Protein AF-A0A259DB70-F1 (afdb_monomer_lite)

Sequence (81 aa):
MNLNPRSLAIILHDILVAALAWLGAYWLRFNLAVPPEYQADALSTLVWVVPLQAVVFWRFGLYRGIWRFASLPDLKRIVLA

pLDDT: mean 84.62, std 13.21, range [55.41, 97.06]

Structure (mmCIF, N/CA/C/O backbone):
data_AF-A0A259DB70-F1
#
_entry.id   AF-A0A259DB70-F1
#
loop_
_atom_site.group_PDB
_atom_site.id
_atom_site.type_symbol
_atom_site.label_atom_id
_atom_site.label_alt_id
_atom_site.label_comp_id
_atom_site.label_asym_id
_atom_site.label_entity_id
_atom_site.label_seq_id
_atom_site.pdbx_PDB_ins_code
_atom_site.Cartn_x
_atom_site.Cartn_y
_atom_site.Cartn_z
_atom_site.occupancy
_atom_site.B_iso_or_equiv
_atom_site.auth_seq_id
_atom_site.auth_comp_id
_atom_site.auth_asym_id
_atom_site.auth_atom_id
_atom_site.pdbx_PDB_model_num
ATOM 1 N N . MET A 1 1 ? -16.354 10.618 9.458 1.00 57.22 1 MET A N 1
ATOM 2 C CA . MET A 1 1 ? -15.130 10.354 10.250 1.00 57.22 1 MET A CA 1
ATOM 3 C C . MET A 1 1 ? -14.731 11.681 10.866 1.00 57.22 1 MET A C 1
ATOM 5 O O . MET A 1 1 ? -14.554 12.615 10.099 1.00 57.22 1 MET A O 1
ATOM 9 N N . ASN A 1 2 ? -14.642 11.810 12.194 1.00 55.41 2 ASN A N 1
ATOM 10 C CA . ASN A 1 2 ? -14.021 13.010 12.763 1.00 55.41 2 ASN A CA 1
ATOM 11 C C . ASN A 1 2 ? -12.538 12.974 12.382 1.00 55.41 2 ASN A C 1
ATOM 13 O O . ASN A 1 2 ? -11.823 12.045 12.767 1.00 55.41 2 ASN A O 1
ATOM 17 N N . LEU A 1 3 ? -12.104 13.932 11.563 1.00 64.38 3 LEU A N 1
ATOM 18 C CA . LEU A 1 3 ? -10.728 14.048 11.084 1.00 64.38 3 LEU A CA 1
ATOM 19 C C . LEU A 1 3 ? -9.851 14.593 12.217 1.00 64.38 3 LEU A C 1
ATOM 21 O O . LEU A 1 3 ? -9.549 15.776 12.285 1.00 64.38 3 LEU A O 1
ATOM 25 N N . ASN A 1 4 ? -9.496 13.715 13.151 1.00 79.19 4 ASN A N 1
ATOM 26 C CA . ASN A 1 4 ? -8.530 14.013 14.203 1.00 79.19 4 ASN A CA 1
ATOM 27 C C . ASN A 1 4 ? -7.107 13.867 13.620 1.00 79.19 4 ASN A C 1
ATOM 29 O O . ASN A 1 4 ? -6.897 12.964 12.801 1.00 79.19 4 ASN A O 1
ATOM 33 N N . PRO A 1 5 ? -6.103 14.652 14.056 1.00 82.62 5 PRO A N 1
ATOM 34 C CA . PRO A 1 5 ? -4.741 14.566 13.520 1.00 82.62 5 PRO A CA 1
ATOM 35 C C . PRO A 1 5 ? -4.136 13.163 13.675 1.00 82.62 5 PRO A C 1
ATOM 37 O O . PRO A 1 5 ? -3.400 12.702 12.808 1.00 82.62 5 PRO A O 1
ATOM 40 N N . ARG A 1 6 ? -4.525 12.422 14.722 1.00 80.44 6 ARG A N 1
ATOM 41 C CA . ARG A 1 6 ? -4.140 11.014 14.905 1.00 80.44 6 ARG A CA 1
ATOM 42 C C . ARG A 1 6 ? -4.671 10.103 13.796 1.00 80.44 6 ARG A C 1
ATOM 44 O O . ARG A 1 6 ? -3.940 9.248 13.312 1.00 80.44 6 ARG A O 1
ATOM 51 N N . SER A 1 7 ? -5.929 10.275 13.395 1.00 80.81 7 SER A N 1
ATOM 52 C CA . SER A 1 7 ? -6.530 9.477 12.322 1.00 80.81 7 SER A CA 1
ATOM 53 C C . SER A 1 7 ? -5.881 9.792 10.976 1.00 80.81 7 SER A C 1
ATOM 55 O O . SER A 1 7 ? -5.652 8.881 10.189 1.00 80.81 7 SER A O 1
ATOM 57 N N . LEU A 1 8 ? -5.530 11.061 10.741 1.00 85.50 8 LEU A N 1
ATOM 58 C CA . LEU A 1 8 ? -4.800 11.474 9.544 1.00 85.50 8 LEU A CA 1
ATOM 59 C C . LEU A 1 8 ? -3.405 10.836 9.483 1.00 85.50 8 LEU A C 1
ATOM 61 O O . LEU A 1 8 ? -3.019 10.334 8.433 1.00 85.50 8 LEU A O 1
ATOM 65 N N . ALA A 1 9 ? -2.682 10.794 10.607 1.00 88.50 9 ALA A N 1
ATOM 66 C CA . ALA A 1 9 ? -1.371 10.152 10.684 1.00 88.50 9 ALA A CA 1
ATOM 67 C C . ALA A 1 9 ? -1.433 8.647 10.370 1.00 88.50 9 ALA A C 1
ATOM 69 O O . ALA A 1 9 ? -0.573 8.144 9.655 1.00 88.50 9 ALA A O 1
ATOM 70 N N . ILE A 1 10 ? -2.464 7.940 10.852 1.00 87.88 10 ILE A N 1
ATOM 71 C CA . ILE A 1 10 ? -2.670 6.512 10.549 1.00 87.88 10 ILE A CA 1
ATOM 72 C C . ILE A 1 10 ? -2.952 6.317 9.056 1.00 87.88 10 ILE A C 1
ATOM 74 O O . ILE A 1 10 ? -2.332 5.473 8.424 1.00 87.88 10 ILE A O 1
ATOM 78 N N . ILE A 1 11 ? -3.843 7.126 8.477 1.00 87.69 11 ILE A N 1
ATOM 79 C CA . ILE A 1 11 ? -4.162 7.045 7.044 1.00 87.69 11 ILE A CA 1
ATOM 80 C C . ILE A 1 11 ? -2.912 7.314 6.197 1.00 87.69 11 ILE A C 1
ATOM 82 O O . ILE A 1 11 ? -2.635 6.571 5.260 1.00 87.69 11 ILE A O 1
ATOM 86 N N . LEU A 1 12 ? -2.135 8.346 6.538 1.00 91.50 12 LEU A N 1
ATOM 87 C CA . LEU A 1 12 ? -0.893 8.663 5.837 1.00 91.50 12 LEU A CA 1
ATOM 88 C C . LEU A 1 12 ? 0.128 7.526 5.962 1.00 91.50 12 LEU A C 1
ATOM 90 O O . LEU A 1 12 ? 0.747 7.156 4.970 1.00 91.50 12 LEU A O 1
ATOM 94 N N . HIS A 1 13 ? 0.278 6.952 7.158 1.00 91.69 13 HIS A N 1
ATOM 95 C CA . HIS A 1 13 ? 1.142 5.798 7.381 1.00 91.69 13 HIS A CA 1
ATOM 96 C C . HIS A 1 13 ? 0.727 4.605 6.514 1.00 91.6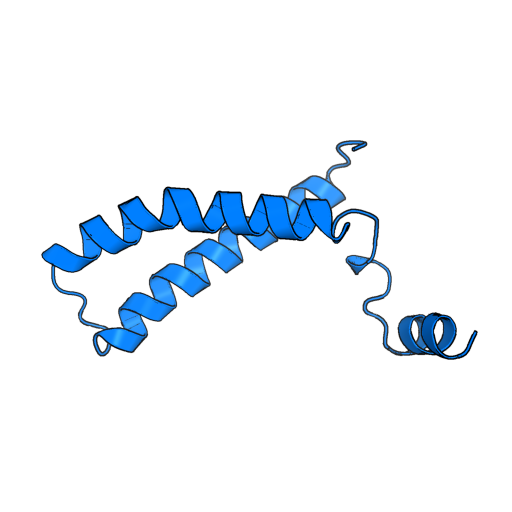9 13 HIS A C 1
ATOM 98 O O . HIS A 1 13 ? 1.570 4.061 5.807 1.00 91.69 13 HIS A O 1
ATOM 104 N N . ASP A 1 14 ? -0.559 4.245 6.500 1.00 92.12 14 ASP A N 1
ATOM 105 C CA . ASP A 1 14 ? -1.068 3.125 5.702 1.00 92.12 14 ASP A CA 1
ATOM 106 C C . ASP A 1 14 ? -0.826 3.334 4.201 1.00 92.12 14 ASP A C 1
ATOM 108 O O . ASP A 1 14 ? -0.461 2.389 3.504 1.00 92.12 14 ASP A O 1
ATOM 112 N N . ILE A 1 15 ? -0.993 4.566 3.703 1.00 93.50 15 ILE A N 1
ATOM 113 C CA . ILE A 1 15 ? -0.708 4.928 2.307 1.00 93.50 15 ILE A CA 1
ATOM 114 C C . ILE A 1 15 ? 0.785 4.768 1.998 1.00 93.50 15 ILE A C 1
ATOM 116 O O . ILE A 1 15 ? 1.143 4.167 0.984 1.00 93.50 15 ILE A O 1
ATOM 120 N N . LEU A 1 16 ? 1.660 5.285 2.866 1.00 95.81 16 LEU A N 1
ATOM 121 C CA . LEU A 1 16 ? 3.108 5.196 2.676 1.00 95.81 16 LEU A CA 1
ATOM 122 C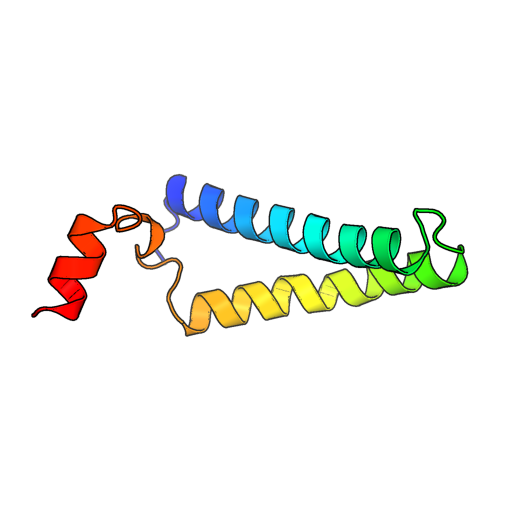 C . LEU A 1 16 ? 3.586 3.744 2.719 1.00 95.81 16 LEU A C 1
ATOM 124 O O . LEU A 1 16 ? 4.345 3.327 1.849 1.00 95.81 16 LEU A O 1
ATOM 128 N N . VAL A 1 17 ? 3.116 2.958 3.689 1.00 95.44 17 VAL A N 1
ATOM 129 C CA . VAL A 1 17 ? 3.478 1.542 3.817 1.00 95.44 17 VAL A CA 1
ATOM 130 C C . VAL A 1 17 ? 2.954 0.733 2.634 1.00 95.44 17 VAL A C 1
ATOM 132 O O . VAL A 1 17 ? 3.696 -0.092 2.111 1.00 95.44 17 VAL A O 1
ATOM 135 N N . ALA A 1 18 ? 1.735 0.999 2.152 1.00 95.75 18 ALA A N 1
ATOM 136 C CA . ALA A 1 18 ? 1.202 0.357 0.949 1.00 95.75 18 ALA A CA 1
ATOM 137 C C . ALA A 1 18 ? 2.069 0.628 -0.280 1.00 95.75 18 ALA A C 1
ATOM 139 O O . ALA A 1 18 ? 2.424 -0.295 -1.012 1.00 95.75 18 ALA A O 1
ATOM 140 N N . ALA A 1 19 ? 2.437 1.895 -0.491 1.00 95.81 19 ALA A N 1
ATOM 141 C CA . ALA A 1 19 ? 3.265 2.287 -1.620 1.00 95.81 19 ALA A CA 1
ATOM 142 C C . ALA A 1 19 ? 4.665 1.676 -1.540 1.00 95.81 19 ALA A C 1
ATOM 144 O O . ALA A 1 19 ? 5.158 1.134 -2.528 1.00 95.81 19 ALA A O 1
ATOM 145 N N . LEU A 1 20 ? 5.277 1.694 -0.355 1.00 97.00 20 LEU A N 1
ATOM 146 C CA . LEU A 1 20 ? 6.571 1.059 -0.120 1.00 97.00 20 LEU A CA 1
ATOM 147 C C . LEU A 1 20 ? 6.510 -0.456 -0.326 1.00 97.00 20 LEU A C 1
ATOM 149 O O . LEU A 1 20 ? 7.399 -1.010 -0.965 1.00 97.00 20 LEU A O 1
ATOM 153 N N . ALA A 1 21 ? 5.466 -1.128 0.162 1.00 97.00 21 ALA A N 1
ATOM 154 C CA . ALA A 1 21 ? 5.285 -2.563 -0.030 1.00 97.00 21 ALA A CA 1
ATOM 155 C C . ALA A 1 21 ? 5.091 -2.915 -1.512 1.00 97.00 21 ALA A C 1
ATOM 157 O O . ALA A 1 21 ? 5.692 -3.871 -1.997 1.00 97.00 21 ALA A O 1
ATOM 158 N N . TRP A 1 22 ? 4.304 -2.123 -2.247 1.00 97.00 22 TRP A N 1
ATOM 159 C CA . TRP A 1 22 ? 4.060 -2.328 -3.675 1.00 97.00 22 TRP A CA 1
ATOM 160 C C . TRP A 1 22 ? 5.333 -2.154 -4.510 1.00 97.00 22 TRP A C 1
ATOM 162 O O . TRP A 1 22 ? 5.711 -3.046 -5.268 1.00 97.00 22 TRP A O 1
ATOM 172 N N . L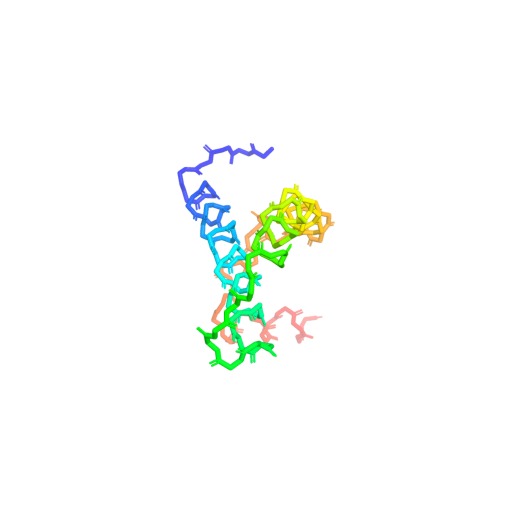EU A 1 23 ? 6.042 -1.036 -4.332 1.00 95.88 23 LEU A N 1
ATOM 173 C CA . LEU A 1 23 ? 7.302 -0.781 -5.038 1.00 95.88 23 LEU A CA 1
ATOM 174 C C . LEU A 1 23 ? 8.394 -1.772 -4.611 1.00 95.88 23 LEU A C 1
ATOM 176 O O . LEU A 1 23 ? 9.137 -2.282 -5.450 1.00 95.88 23 LEU A O 1
ATOM 180 N N . GLY A 1 24 ? 8.441 -2.113 -3.322 1.00 96.62 24 GLY A N 1
ATOM 181 C CA . GLY A 1 24 ? 9.318 -3.146 -2.782 1.00 96.62 24 GLY A CA 1
ATOM 182 C C . GLY A 1 24 ? 9.061 -4.518 -3.406 1.00 96.62 24 GLY A C 1
ATOM 183 O O . GLY A 1 24 ? 10.014 -5.224 -3.721 1.00 96.62 24 GLY A O 1
ATOM 184 N N . ALA A 1 25 ? 7.803 -4.881 -3.672 1.00 96.56 25 ALA A N 1
ATOM 185 C CA . ALA A 1 25 ? 7.467 -6.122 -4.364 1.00 96.56 25 ALA A CA 1
ATOM 186 C C . ALA A 1 25 ? 8.018 -6.152 -5.799 1.00 96.56 25 ALA A C 1
ATOM 188 O O . ALA A 1 25 ? 8.543 -7.182 -6.219 1.00 96.56 25 ALA A O 1
ATOM 189 N N . TYR A 1 26 ? 7.971 -5.032 -6.531 1.00 95.94 26 TYR A N 1
ATOM 190 C CA . TYR A 1 26 ? 8.615 -4.921 -7.846 1.00 95.94 26 TYR A CA 1
ATOM 191 C C . TYR A 1 26 ? 10.135 -5.060 -7.744 1.00 95.94 26 TYR A C 1
ATOM 193 O O . TYR A 1 26 ? 10.726 -5.838 -8.491 1.00 95.94 26 TYR A O 1
ATOM 201 N N . TRP A 1 27 ? 10.777 -4.373 -6.796 1.00 95.94 27 TRP A N 1
ATOM 202 C CA . TRP A 1 27 ? 12.214 -4.536 -6.570 1.00 95.94 27 TRP A CA 1
ATOM 203 C C . TRP A 1 27 ? 12.585 -5.988 -6.269 1.00 95.94 27 TRP A C 1
ATOM 205 O O . TRP A 1 27 ? 13.477 -6.525 -6.920 1.00 95.94 27 TRP A O 1
ATOM 215 N N . LEU A 1 28 ? 11.883 -6.653 -5.352 1.00 97.06 28 LEU A N 1
ATOM 216 C CA . LEU A 1 28 ? 12.152 -8.052 -5.013 1.00 97.06 28 LEU A CA 1
ATOM 217 C C . LEU A 1 28 ? 11.891 -8.994 -6.195 1.00 97.06 28 LEU A C 1
ATOM 219 O O . LEU A 1 28 ? 12.689 -9.894 -6.443 1.00 97.06 28 LEU A O 1
ATOM 223 N N . ARG A 1 29 ? 10.827 -8.755 -6.970 1.00 95.44 29 ARG A N 1
ATOM 224 C CA . ARG A 1 29 ? 10.493 -9.529 -8.176 1.00 95.44 29 ARG A CA 1
ATOM 225 C C . ARG A 1 29 ? 11.601 -9.488 -9.229 1.00 95.44 29 ARG A C 1
ATOM 227 O O . ARG A 1 29 ? 11.798 -10.477 -9.929 1.00 95.44 29 ARG A O 1
ATOM 234 N N . PHE A 1 30 ? 12.304 -8.362 -9.347 1.00 95.00 30 PHE A N 1
ATOM 235 C CA . PHE A 1 30 ? 13.335 -8.137 -10.363 1.00 95.00 30 PHE A CA 1
ATOM 236 C C . PHE A 1 30 ? 14.762 -8.116 -9.793 1.00 95.00 30 PHE A C 1
ATOM 238 O O . PHE A 1 30 ? 15.652 -7.522 -10.394 1.00 95.00 30 PHE A O 1
ATOM 245 N N . ASN A 1 31 ? 15.010 -8.754 -8.641 1.00 95.31 31 ASN A N 1
ATOM 246 C CA . ASN A 1 31 ? 16.338 -8.810 -8.008 1.00 95.31 31 ASN A CA 1
ATOM 247 C C . ASN A 1 31 ? 16.993 -7.421 -7.835 1.00 95.31 31 ASN A C 1
ATOM 249 O O . ASN A 1 31 ? 18.182 -7.243 -8.081 1.00 95.31 31 ASN A O 1
ATOM 253 N N . LEU A 1 32 ? 16.197 -6.429 -7.428 1.00 93.06 32 LEU A N 1
ATOM 254 C CA . LEU A 1 32 ? 16.563 -5.017 -7.248 1.00 93.06 32 LEU A CA 1
ATOM 255 C C . LEU A 1 32 ? 16.908 -4.255 -8.544 1.00 93.06 32 LEU A C 1
ATOM 257 O O . LEU A 1 32 ? 17.266 -3.081 -8.480 1.00 93.06 32 LEU A O 1
ATOM 261 N N . ALA A 1 33 ? 16.736 -4.872 -9.716 1.00 93.81 33 ALA A N 1
ATOM 262 C CA . ALA A 1 33 ? 16.998 -4.277 -11.024 1.00 93.81 33 ALA A CA 1
ATOM 263 C C . ALA A 1 33 ? 15.724 -4.268 -11.888 1.00 93.81 33 ALA A C 1
ATOM 265 O O . ALA A 1 33 ? 15.529 -5.121 -12.749 1.00 93.81 33 ALA A O 1
ATOM 266 N N . VAL A 1 34 ? 14.833 -3.300 -11.649 1.00 92.62 34 VAL A N 1
ATOM 267 C CA . VAL A 1 34 ? 13.533 -3.209 -12.343 1.00 92.62 34 VAL A CA 1
ATOM 268 C C . VAL A 1 34 ? 13.716 -2.632 -13.755 1.00 92.62 34 VAL A C 1
ATOM 270 O O . VAL A 1 34 ? 14.131 -1.472 -13.873 1.00 92.62 34 VAL A O 1
ATOM 273 N N . PRO A 1 35 ? 13.369 -3.380 -14.822 1.00 92.31 35 PRO A N 1
ATOM 274 C CA . PRO A 1 35 ? 13.462 -2.874 -16.188 1.00 92.31 35 PRO A CA 1
ATOM 275 C C . PRO A 1 35 ? 12.523 -1.673 -16.417 1.00 92.31 35 PRO A C 1
ATOM 277 O O . PRO A 1 35 ? 11.449 -1.630 -15.809 1.00 92.31 35 PRO A O 1
ATOM 280 N N . PRO A 1 36 ? 12.874 -0.709 -17.292 1.00 90.19 36 PRO A N 1
ATOM 281 C CA . PRO A 1 36 ? 12.096 0.520 -17.496 1.00 90.19 36 PRO A CA 1
ATOM 282 C C . PRO A 1 36 ? 10.627 0.289 -17.871 1.00 90.19 36 PRO A C 1
ATOM 284 O O . PRO A 1 36 ? 9.756 1.021 -17.406 1.00 90.19 36 PRO A O 1
ATOM 287 N N . GLU A 1 37 ? 10.343 -0.758 -18.650 1.00 90.81 37 GLU A N 1
ATOM 288 C CA . GLU A 1 37 ? 8.981 -1.162 -19.027 1.00 90.81 37 GLU A CA 1
ATOM 289 C C . GLU A 1 37 ? 8.087 -1.449 -17.808 1.00 90.81 37 GLU A C 1
ATOM 291 O O . GLU A 1 37 ? 6.931 -1.039 -17.776 1.00 90.81 37 GLU A O 1
ATOM 296 N N . TYR A 1 38 ? 8.643 -2.035 -16.744 1.00 93.38 38 TYR A N 1
ATOM 297 C CA . TYR A 1 38 ? 7.897 -2.354 -15.526 1.00 93.38 38 TYR A CA 1
ATOM 298 C C . TYR A 1 38 ? 7.827 -1.194 -14.529 1.00 93.38 38 TYR A C 1
ATOM 300 O O . TYR A 1 38 ? 7.016 -1.243 -13.605 1.00 93.38 38 TYR A O 1
ATOM 308 N N . GLN A 1 39 ? 8.650 -0.150 -14.679 1.00 92.75 39 GLN A N 1
ATOM 309 C CA . GLN A 1 39 ? 8.605 1.019 -13.790 1.00 92.75 39 GLN A CA 1
ATOM 310 C C . GLN A 1 39 ? 7.328 1.834 -14.020 1.00 92.75 39 GLN A C 1
ATOM 312 O O . GLN A 1 39 ? 6.662 2.230 -13.061 1.00 92.75 39 GLN A O 1
ATOM 317 N N . ALA A 1 40 ? 6.953 2.038 -15.287 1.00 92.94 40 ALA A N 1
ATOM 318 C CA . ALA A 1 40 ? 5.703 2.702 -15.650 1.00 92.94 40 ALA A CA 1
ATOM 319 C C . ALA A 1 40 ? 4.480 1.894 -15.181 1.00 92.94 40 ALA A C 1
ATOM 321 O O . ALA A 1 40 ? 3.530 2.457 -14.627 1.00 92.94 40 ALA A O 1
ATOM 322 N N . ASP A 1 41 ? 4.534 0.569 -15.316 1.00 93.81 41 ASP A N 1
ATOM 323 C CA . ASP A 1 41 ? 3.492 -0.334 -14.823 1.00 93.81 41 ASP A CA 1
ATOM 324 C C . ASP A 1 41 ? 3.370 -0.292 -13.294 1.00 93.81 41 ASP A C 1
ATOM 326 O O . ASP A 1 41 ? 2.264 -0.202 -12.761 1.00 93.81 41 ASP A O 1
ATOM 330 N N . ALA A 1 42 ? 4.490 -0.295 -12.565 1.00 94.25 42 ALA A N 1
ATOM 331 C CA . ALA A 1 42 ? 4.492 -0.211 -11.105 1.00 94.25 42 ALA A CA 1
ATOM 332 C C . ALA A 1 42 ? 3.804 1.067 -10.604 1.00 94.25 42 ALA A C 1
ATOM 334 O O . ALA A 1 42 ? 2.985 1.010 -9.686 1.00 94.25 42 ALA A O 1
ATOM 335 N N . LEU A 1 43 ? 4.102 2.213 -11.225 1.00 93.75 43 LEU A N 1
ATOM 336 C CA . LEU A 1 43 ? 3.518 3.506 -10.857 1.00 93.75 43 LEU A CA 1
ATOM 337 C C . LEU A 1 43 ? 2.051 3.638 -11.280 1.00 93.75 43 LEU A C 1
ATOM 339 O O . LEU A 1 43 ? 1.237 4.146 -10.509 1.00 93.75 43 LEU A O 1
ATOM 343 N N . SER A 1 44 ? 1.689 3.174 -12.477 1.00 94.94 44 SER A N 1
ATOM 344 C CA . SER A 1 44 ? 0.303 3.255 -12.960 1.00 94.94 44 SER A CA 1
ATOM 345 C C . SER A 1 44 ? -0.637 2.357 -12.153 1.00 94.94 44 SER A C 1
ATOM 347 O O . SER A 1 44 ? -1.752 2.758 -11.821 1.00 94.94 44 SER A O 1
ATOM 349 N N . THR A 1 45 ? -0.176 1.168 -11.760 1.00 95.19 45 THR A N 1
ATOM 350 C CA . THR A 1 45 ? -0.939 0.251 -10.901 1.00 95.19 45 THR A CA 1
ATOM 351 C C . THR A 1 45 ? -1.009 0.717 -9.449 1.00 95.19 45 THR A C 1
ATOM 353 O O . THR A 1 45 ? -2.027 0.495 -8.792 1.00 95.19 45 THR A O 1
ATOM 356 N N . LEU A 1 46 ? 0.008 1.431 -8.951 1.00 94.56 46 LEU A N 1
ATOM 357 C CA . LEU A 1 46 ? 0.015 1.995 -7.598 1.00 94.56 46 LEU A CA 1
ATOM 358 C C . LEU A 1 46 ? -1.190 2.918 -7.346 1.00 94.56 46 LEU A C 1
ATOM 360 O O . LEU A 1 46 ? -1.783 2.879 -6.265 1.00 94.56 46 LEU A O 1
ATOM 364 N N . VAL A 1 47 ? -1.591 3.691 -8.363 1.00 93.88 47 VAL A N 1
ATOM 365 C CA . VAL A 1 47 ? -2.773 4.574 -8.327 1.00 93.88 47 VAL A CA 1
ATOM 366 C C . VAL A 1 47 ? -4.067 3.796 -8.077 1.00 93.88 47 VAL A C 1
ATOM 368 O O . VAL A 1 47 ? -5.012 4.365 -7.546 1.00 93.88 47 VAL A O 1
ATOM 371 N N . TRP A 1 48 ? -4.115 2.502 -8.393 1.00 95.75 48 TRP A N 1
ATOM 372 C CA . TRP A 1 48 ? -5.264 1.637 -8.113 1.00 95.75 48 TRP A CA 1
ATOM 373 C C . TRP A 1 48 ? -5.130 0.888 -6.789 1.00 95.75 48 TRP A C 1
ATOM 375 O O . TRP A 1 48 ? -6.099 0.778 -6.036 1.00 95.75 48 TRP A O 1
ATOM 385 N N . VAL A 1 49 ? -3.927 0.404 -6.480 1.00 95.06 49 VAL A N 1
ATOM 386 C CA . VAL A 1 49 ? -3.655 -0.390 -5.274 1.00 95.06 49 VAL A CA 1
ATOM 387 C C . VAL A 1 49 ? -3.887 0.424 -4.003 1.00 95.06 49 VAL A C 1
ATOM 389 O O . VAL A 1 49 ? -4.550 -0.056 -3.083 1.00 95.06 49 VAL A O 1
ATOM 392 N N . VAL A 1 50 ? -3.401 1.669 -3.957 1.00 94.75 50 VAL A N 1
ATOM 393 C CA . VAL A 1 50 ? -3.513 2.513 -2.757 1.00 94.75 50 VAL A CA 1
ATOM 394 C C . VAL A 1 50 ? -4.978 2.851 -2.430 1.00 94.75 50 VAL A C 1
ATOM 396 O O . VAL A 1 50 ? -5.392 2.610 -1.291 1.00 94.75 50 VAL A O 1
ATOM 399 N N . PRO A 1 51 ? -5.814 3.334 -3.374 1.00 94.25 51 PRO A N 1
ATOM 400 C CA . PRO A 1 51 ? -7.232 3.556 -3.102 1.00 94.25 51 PRO A CA 1
ATOM 401 C C . PRO A 1 51 ? -7.985 2.276 -2.762 1.00 94.25 51 PRO A C 1
ATOM 403 O O . PRO A 1 51 ? -8.820 2.297 -1.861 1.00 94.25 51 PRO A O 1
ATOM 406 N N . LEU A 1 52 ? -7.686 1.158 -3.433 1.00 95.38 52 LEU A N 1
ATOM 407 C CA . LEU A 1 52 ? -8.333 -0.116 -3.131 1.00 95.38 52 LEU A CA 1
ATOM 408 C C . LEU A 1 52 ? -8.060 -0.536 -1.683 1.00 95.38 52 LEU A C 1
ATOM 410 O O . LEU A 1 52 ? -8.998 -0.864 -0.957 1.00 95.38 52 LEU A O 1
ATOM 414 N N . GLN A 1 53 ? -6.807 -0.450 -1.227 1.00 93.12 53 GLN A N 1
ATOM 415 C CA . GLN A 1 53 ? -6.462 -0.718 0.169 1.00 93.12 53 GLN A CA 1
ATOM 416 C C . GLN A 1 53 ? -7.203 0.227 1.123 1.00 93.12 53 GLN A C 1
ATOM 418 O O . GLN A 1 53 ? -7.778 -0.228 2.112 1.00 93.12 53 GLN A O 1
ATOM 423 N N . ALA A 1 54 ? -7.234 1.528 0.823 1.00 90.75 54 ALA A N 1
ATOM 424 C CA . ALA A 1 54 ? -7.929 2.510 1.653 1.00 90.75 54 ALA A CA 1
ATOM 425 C C . ALA A 1 54 ? -9.433 2.199 1.773 1.00 90.75 54 ALA A C 1
ATOM 427 O O . ALA A 1 54 ? -9.994 2.252 2.871 1.00 90.75 54 ALA A O 1
ATOM 428 N N . VAL A 1 55 ? -10.083 1.811 0.669 1.00 91.88 55 VAL A N 1
ATOM 429 C CA . VAL A 1 55 ? -11.494 1.390 0.646 1.00 91.88 55 VAL A CA 1
ATOM 430 C C . VAL A 1 55 ? -11.705 0.135 1.488 1.00 91.88 55 VAL A C 1
ATOM 432 O O . VAL A 1 55 ? -12.644 0.089 2.284 1.00 91.88 55 VAL A O 1
ATOM 435 N N . VAL A 1 56 ? -10.826 -0.862 1.362 1.00 92.25 56 VAL A N 1
ATOM 436 C CA . VAL A 1 56 ? -10.867 -2.092 2.167 1.00 92.25 56 VAL A CA 1
ATOM 437 C C . VAL A 1 56 ? -10.754 -1.747 3.655 1.00 92.25 56 VAL A C 1
ATOM 439 O O . VAL A 1 56 ? -11.631 -2.103 4.443 1.00 92.25 56 VAL A O 1
ATOM 442 N N . PHE A 1 57 ? -9.743 -0.975 4.054 1.00 89.69 57 PHE A N 1
ATOM 443 C CA . PHE A 1 57 ? -9.524 -0.599 5.455 1.00 89.69 57 PHE A CA 1
ATOM 444 C C . PHE A 1 57 ? -10.688 0.218 6.017 1.00 89.69 57 PHE A C 1
ATOM 446 O O . PHE A 1 57 ? -11.100 0.027 7.166 1.00 89.69 57 PHE A O 1
ATOM 453 N N . TRP A 1 58 ? -11.275 1.088 5.196 1.00 85.56 58 TRP A N 1
ATOM 454 C CA . TRP A 1 58 ? -12.471 1.829 5.563 1.00 85.56 58 TRP A CA 1
ATOM 455 C C . TRP A 1 58 ? -13.689 0.915 5.750 1.00 85.56 58 TRP A C 1
ATOM 457 O O . TRP A 1 58 ? -14.382 1.028 6.766 1.00 85.56 58 TRP A O 1
ATOM 467 N N . ARG A 1 59 ? -13.921 -0.031 4.831 1.00 87.25 59 ARG A N 1
ATOM 468 C CA . ARG A 1 59 ? -15.055 -0.968 4.868 1.00 87.25 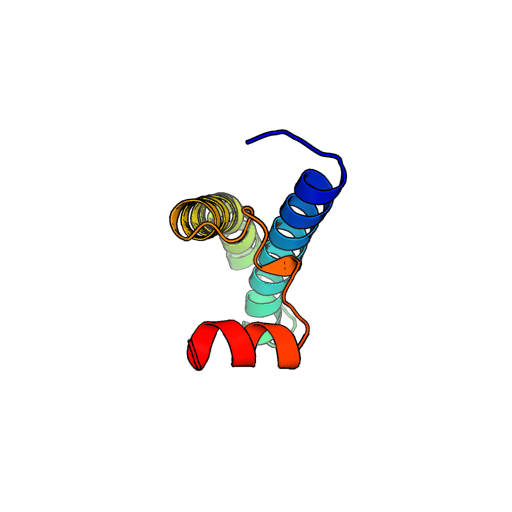59 ARG A CA 1
ATOM 469 C C . ARG A 1 59 ? -15.009 -1.915 6.066 1.00 87.25 59 ARG A C 1
ATOM 471 O O . ARG A 1 59 ? -16.070 -2.240 6.606 1.00 87.25 59 ARG A O 1
ATOM 478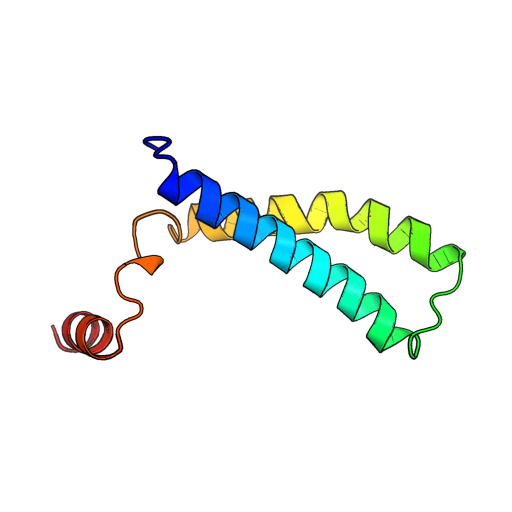 N N . PHE A 1 60 ? -13.810 -2.326 6.474 1.00 85.94 60 PHE A N 1
ATOM 479 C CA . PHE A 1 60 ? -13.572 -3.139 7.671 1.00 85.94 60 PHE A CA 1
ATOM 480 C C . PHE A 1 60 ? -13.411 -2.306 8.951 1.00 85.94 60 PHE A C 1
ATOM 482 O O . PHE A 1 60 ? -13.301 -2.856 10.041 1.00 85.94 60 PHE A O 1
ATOM 489 N N . GLY A 1 61 ? -13.447 -0.974 8.851 1.00 82.81 61 GLY A N 1
ATOM 490 C CA . GLY A 1 61 ? -13.452 -0.091 10.013 1.00 82.81 61 GLY A CA 1
ATOM 491 C C . GLY A 1 61 ? -12.120 -0.015 10.765 1.00 82.81 61 GLY A C 1
ATOM 492 O O . GLY A 1 61 ? -12.132 0.359 11.938 1.00 82.81 61 GLY A O 1
ATOM 493 N N . LEU A 1 62 ? -10.982 -0.287 10.114 1.00 81.56 62 LEU A N 1
ATOM 494 C CA . LEU A 1 62 ? -9.641 -0.225 10.728 1.00 81.56 62 LEU A CA 1
ATOM 495 C C . LEU A 1 62 ? -9.346 1.137 11.378 1.00 81.56 62 LEU A C 1
ATOM 497 O O . LEU A 1 62 ? -8.728 1.222 12.442 1.00 81.56 62 LEU A O 1
ATOM 501 N N . TYR A 1 63 ? -9.890 2.207 10.799 1.00 79.25 63 TYR A N 1
ATOM 502 C CA . TYR A 1 63 ? -9.745 3.578 11.289 1.00 79.25 63 TYR A CA 1
ATOM 503 C C . TYR A 1 63 ? -10.643 3.934 12.485 1.00 79.25 63 TYR A C 1
ATOM 505 O O . TYR A 1 63 ? -10.519 5.027 13.035 1.00 79.25 63 TYR A O 1
ATOM 513 N N . ARG A 1 64 ? -11.556 3.048 12.913 1.00 73.25 64 ARG A N 1
ATOM 514 C CA . ARG A 1 64 ? -12.504 3.305 14.019 1.00 73.25 64 ARG A CA 1
ATOM 515 C C . ARG A 1 64 ? -11.932 3.007 15.413 1.00 73.25 64 ARG A C 1
ATOM 517 O O . ARG A 1 64 ? -12.682 2.995 16.382 1.00 73.25 64 ARG A O 1
ATOM 524 N N . GLY A 1 65 ? -10.617 2.806 15.532 1.00 65.62 65 GLY A N 1
ATOM 525 C CA . GLY A 1 65 ? -9.938 2.637 16.822 1.00 65.62 65 GLY A CA 1
ATOM 526 C C . GLY A 1 65 ? -9.362 1.245 17.085 1.00 65.62 65 GLY A C 1
ATOM 527 O O . GLY A 1 65 ? -8.943 0.995 18.210 1.00 65.62 65 GLY A O 1
ATOM 528 N N . ILE A 1 66 ? -9.273 0.369 16.076 1.00 62.59 66 ILE A N 1
ATOM 529 C CA . ILE A 1 66 ? -8.595 -0.938 16.204 1.00 62.59 66 ILE A CA 1
ATOM 530 C C . ILE A 1 66 ? -7.113 -0.746 16.566 1.00 62.59 66 ILE A C 1
ATOM 532 O O . ILE A 1 66 ? -6.604 -1.409 17.464 1.00 62.59 66 ILE A O 1
ATOM 536 N N . TRP A 1 67 ? -6.461 0.274 16.000 1.00 61.84 67 TRP A N 1
ATOM 537 C CA . TRP A 1 67 ? -5.108 0.701 16.383 1.00 61.84 67 TRP A CA 1
ATOM 538 C C . TRP A 1 67 ? -4.956 1.108 17.863 1.00 61.84 67 TRP A C 1
ATOM 540 O O . TRP A 1 67 ? -3.835 1.232 18.351 1.00 61.84 67 TRP A O 1
ATOM 550 N N . ARG A 1 68 ? -6.055 1.329 18.601 1.00 55.62 68 ARG A N 1
ATOM 551 C CA . ARG A 1 68 ? -6.022 1.635 20.040 1.00 55.62 68 ARG A CA 1
ATOM 552 C C . ARG A 1 68 ? -5.872 0.377 20.904 1.00 55.62 68 ARG A C 1
ATOM 554 O O . ARG A 1 68 ? -5.390 0.498 22.022 1.00 55.62 68 ARG A O 1
ATOM 561 N N . PHE A 1 69 ? -6.240 -0.798 20.387 1.00 55.50 69 PHE A N 1
ATOM 562 C CA . PHE A 1 69 ? -6.187 -2.092 21.081 1.00 55.50 69 PHE A CA 1
ATOM 563 C C . PHE A 1 69 ? -5.025 -2.975 20.608 1.00 55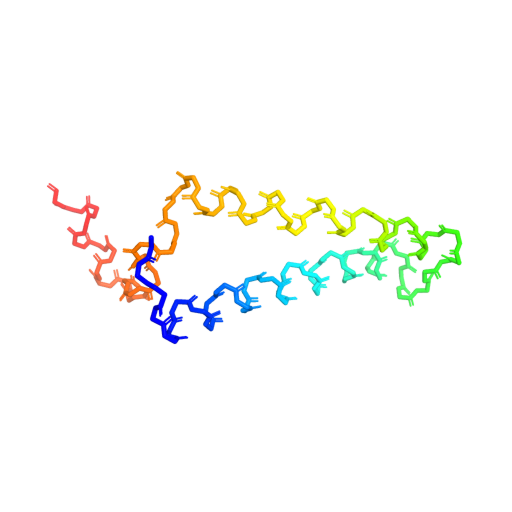.50 69 PHE A C 1
ATOM 565 O O . PHE A 1 69 ? -5.072 -4.194 20.732 1.00 55.50 69 PHE A O 1
ATOM 572 N N . ALA A 1 70 ? -3.952 -2.376 20.088 1.00 57.69 70 ALA A N 1
ATOM 573 C CA . ALA A 1 70 ? -2.735 -3.103 19.721 1.00 57.69 70 ALA A CA 1
ATOM 574 C C . ALA A 1 70 ? -1.952 -3.648 20.941 1.00 57.69 70 ALA A C 1
ATOM 576 O O . ALA A 1 70 ? -0.830 -4.126 20.793 1.00 57.69 70 ALA A O 1
ATOM 577 N N . SER A 1 71 ? -2.526 -3.585 22.150 1.00 61.44 71 SER A N 1
ATOM 578 C CA . SER A 1 71 ? -2.041 -4.330 23.306 1.00 61.44 71 SER A CA 1
ATOM 579 C C . SER A 1 71 ? -2.730 -5.706 23.331 1.00 61.44 71 SER A C 1
ATOM 581 O O . SER A 1 71 ? -3.957 -5.813 23.327 1.00 61.44 71 SER A O 1
ATOM 583 N N . LEU A 1 72 ? -1.938 -6.787 23.336 1.00 58.31 72 LEU A N 1
ATOM 584 C CA . LEU A 1 72 ? -2.420 -8.179 23.403 1.00 58.31 72 LEU A CA 1
ATOM 585 C C . LEU A 1 72 ? -3.462 -8.444 24.521 1.00 58.31 72 LEU A C 1
ATOM 587 O O . LEU A 1 72 ? -4.380 -9.235 24.286 1.00 58.31 72 LEU A O 1
ATOM 591 N N . PRO A 1 73 ? -3.380 -7.809 25.712 1.00 66.00 73 PRO A N 1
ATOM 592 C CA . PRO A 1 73 ? -4.408 -7.936 26.748 1.00 66.00 73 PRO A CA 1
ATOM 593 C C . PRO A 1 73 ? -5.799 -7.442 26.327 1.00 66.00 73 PRO A C 1
ATOM 595 O O . PRO A 1 73 ? -6.798 -8.069 26.685 1.00 66.00 73 PRO A O 1
ATOM 598 N N . ASP A 1 74 ? -5.875 -6.348 25.565 1.00 67.69 74 ASP A N 1
ATOM 599 C CA . ASP A 1 74 ? -7.144 -5.760 25.124 1.00 67.69 74 ASP A CA 1
ATOM 600 C C . ASP A 1 74 ? -7.839 -6.638 24.082 1.00 67.69 74 ASP A C 1
ATOM 602 O O . ASP A 1 74 ? -9.045 -6.871 24.169 1.00 67.69 74 ASP A O 1
ATOM 606 N N . LEU A 1 75 ? -7.071 -7.206 23.147 1.00 64.94 75 LEU A N 1
ATOM 607 C CA . LEU A 1 75 ? -7.598 -8.170 22.181 1.00 64.94 75 LEU A CA 1
ATOM 608 C C . LEU A 1 75 ? -8.145 -9.418 22.888 1.00 64.94 75 LEU A C 1
ATOM 610 O O . LEU A 1 75 ? -9.233 -9.889 22.559 1.00 64.94 75 LEU A O 1
ATOM 614 N N . LYS A 1 76 ? -7.429 -9.923 23.904 1.00 70.12 76 LYS A N 1
ATOM 615 C CA . LYS A 1 76 ? -7.873 -11.078 24.701 1.00 70.12 76 LYS A CA 1
ATOM 616 C C . LYS A 1 76 ? -9.218 -10.827 25.376 1.00 70.12 76 LYS A C 1
ATOM 618 O O . LYS A 1 76 ? -10.054 -11.719 25.379 1.00 70.12 76 LYS A O 1
ATOM 623 N N . ARG A 1 77 ? -9.445 -9.629 25.923 1.00 71.62 77 ARG A N 1
ATOM 624 C CA . ARG A 1 77 ? -10.729 -9.274 26.549 1.00 71.62 77 ARG A CA 1
ATOM 625 C C . ARG A 1 77 ? -11.881 -9.183 25.551 1.00 71.62 77 ARG A C 1
ATOM 627 O O . ARG A 1 77 ? -12.995 -9.501 25.930 1.00 71.62 77 ARG A O 1
ATOM 634 N N . ILE A 1 78 ? -11.622 -8.767 24.312 1.00 72.81 78 ILE A N 1
ATOM 635 C CA . ILE A 1 78 ? -12.647 -8.700 23.258 1.00 72.81 78 ILE A CA 1
ATOM 636 C C . ILE A 1 78 ? -13.008 -10.102 22.745 1.00 72.81 78 ILE A C 1
ATOM 638 O O . ILE A 1 78 ? -14.159 -10.342 22.412 1.00 72.81 78 ILE A O 1
ATOM 642 N N . VAL A 1 79 ? -12.039 -11.022 22.681 1.00 71.56 79 VAL A N 1
ATOM 643 C CA . VAL A 1 79 ? -12.253 -12.405 22.210 1.00 71.56 79 VAL A CA 1
ATOM 644 C C . VAL A 1 79 ? -12.850 -13.317 23.288 1.00 71.56 79 VAL A C 1
ATOM 646 O O . VAL A 1 79 ? -13.545 -14.270 22.956 1.00 71.56 79 VAL A O 1
ATOM 649 N N . LEU A 1 80 ? -12.543 -13.069 24.566 1.00 75.19 80 LEU A N 1
ATOM 650 C CA . LEU A 1 80 ? -13.009 -13.885 25.697 1.00 75.19 80 LEU A CA 1
ATOM 651 C C . LEU A 1 80 ? -14.324 -13.390 26.324 1.00 75.19 80 LEU A C 1
ATOM 653 O O . LEU A 1 80 ? -14.791 -14.015 27.276 1.00 75.19 80 LEU A O 1
ATOM 657 N N . ALA A 1 81 ? -14.870 -12.271 25.846 1.00 58.62 81 ALA A N 1
ATOM 658 C CA . ALA A 1 81 ? -16.216 -11.807 26.183 1.00 58.62 81 ALA A CA 1
ATOM 659 C C . ALA A 1 81 ? -17.244 -12.467 25.258 1.00 58.62 81 ALA A C 1
ATOM 661 O O . ALA A 1 81 ? -18.329 -12.819 25.769 1.00 58.62 81 ALA A O 1
#

Radius of gyration: 16.69 Å; chains: 1; bounding box: 33×28×46 Å

Foldseek 3Di:
DPPDVVLVVVLVVLLVVQLCVLVVVQCVVVVNDHDPVVVVVSVVCSVVRSVVVVVVCVVVVVSVCPVVQVDPVSVCVVVVD

Secondary structure (DSSP, 8-state):
----HHHHHHHHHHHHHHHHHHHHHHHHHTTT---HHHHHHHHHHHHHHHHHHHHHHHHTTGGGTGGGG-SHHHHHHHH--